Protein AF-T0S0B1-F1 (afdb_monomer)

Structure (mmCIF, N/CA/C/O backbone):
data_AF-T0S0B1-F1
#
_entry.id   AF-T0S0B1-F1
#
loop_
_atom_site.group_PDB
_atom_site.id
_atom_site.type_symbol
_atom_site.label_atom_id
_atom_site.label_alt_id
_atom_site.label_comp_id
_atom_site.label_asym_id
_atom_site.label_entity_id
_atom_site.label_seq_id
_atom_site.pdbx_PDB_ins_code
_atom_site.Cartn_x
_atom_site.Cartn_y
_atom_site.Cartn_z
_atom_site.occupancy
_atom_site.B_iso_or_equiv
_atom_site.auth_seq_id
_atom_site.auth_comp_id
_atom_site.auth_asym_id
_atom_site.auth_atom_id
_atom_site.pdbx_PDB_model_num
ATOM 1 N N . MET A 1 1 ? 16.935 7.246 -18.053 1.00 54.53 1 MET A N 1
ATOM 2 C CA . MET A 1 1 ? 18.018 7.504 -17.076 1.00 54.53 1 MET A CA 1
ATOM 3 C C . MET A 1 1 ? 19.239 7.974 -17.852 1.00 54.53 1 MET A C 1
ATOM 5 O O . MET A 1 1 ? 19.627 7.285 -18.790 1.00 54.53 1 MET A O 1
ATOM 9 N N . LYS A 1 2 ? 19.772 9.166 -17.553 1.00 48.53 2 LYS A N 1
ATOM 10 C CA . LYS A 1 2 ? 20.963 9.696 -18.237 1.00 48.53 2 LYS A CA 1
ATOM 11 C C . LYS A 1 2 ? 22.193 8.943 -17.718 1.00 48.53 2 LYS A C 1
ATOM 13 O O . LYS A 1 2 ? 22.383 8.854 -16.510 1.00 48.53 2 LYS A O 1
ATOM 18 N N . CYS A 1 3 ? 22.961 8.338 -18.621 1.00 54.00 3 CYS A N 1
ATOM 19 C CA . CYS A 1 3 ? 24.187 7.619 -18.279 1.00 54.00 3 CYS A CA 1
ATOM 20 C C . CYS A 1 3 ? 25.333 8.632 -18.232 1.00 54.00 3 CYS A C 1
ATOM 22 O O . CYS A 1 3 ? 25.589 9.303 -19.229 1.00 54.00 3 CYS A O 1
ATOM 24 N N . TYR A 1 4 ? 25.990 8.764 -17.082 1.00 59.38 4 TYR A N 1
ATOM 25 C CA . TYR A 1 4 ? 27.135 9.658 -16.925 1.00 59.38 4 TYR A CA 1
ATOM 26 C C . TYR A 1 4 ? 28.411 8.950 -17.400 1.00 59.38 4 TYR A C 1
ATOM 28 O O . TYR A 1 4 ? 28.646 7.780 -17.085 1.00 59.38 4 TYR A O 1
ATOM 36 N N . GLN A 1 5 ? 29.205 9.648 -18.211 1.00 49.81 5 GLN A N 1
ATOM 37 C CA . GLN A 1 5 ? 30.396 9.117 -18.873 1.00 49.81 5 GLN A CA 1
ATOM 38 C C . GLN A 1 5 ? 31.505 8.891 -17.828 1.00 49.81 5 GLN A C 1
ATOM 40 O O . GLN A 1 5 ? 31.918 9.829 -17.156 1.00 49.81 5 GLN A O 1
ATOM 45 N N . GLY A 1 6 ? 31.941 7.637 -17.647 1.00 58.75 6 GLY A N 1
ATOM 46 C CA . GLY A 1 6 ? 33.021 7.274 -16.715 1.00 58.75 6 GLY A CA 1
ATOM 47 C C . GLY A 1 6 ? 32.880 5.896 -16.063 1.00 58.75 6 GLY A C 1
ATOM 48 O O . GLY A 1 6 ? 33.885 5.264 -15.762 1.00 58.75 6 GLY A O 1
ATOM 49 N N . TRP A 1 7 ? 31.658 5.376 -15.893 1.00 55.94 7 TRP A N 1
ATOM 50 C CA . TRP A 1 7 ? 31.403 4.074 -15.246 1.00 55.94 7 TRP A CA 1
ATOM 51 C C . TRP A 1 7 ? 30.648 3.103 -16.183 1.00 55.94 7 TRP A C 1
ATOM 53 O O . TRP A 1 7 ? 29.437 2.907 -16.043 1.00 55.94 7 TRP A O 1
ATOM 63 N N . PRO A 1 8 ? 31.342 2.467 -17.151 1.00 54.81 8 PRO A N 1
ATOM 64 C CA . PRO A 1 8 ? 30.707 1.689 -18.221 1.00 54.81 8 PRO A CA 1
ATOM 65 C C . PRO A 1 8 ? 30.032 0.385 -17.760 1.00 54.81 8 PRO A C 1
ATOM 67 O O . PRO A 1 8 ? 29.123 -0.094 -18.433 1.00 54.81 8 PRO A O 1
ATOM 70 N N . ARG A 1 9 ? 30.417 -0.191 -16.610 1.00 56.03 9 ARG A N 1
ATOM 71 C CA . ARG A 1 9 ? 29.858 -1.481 -16.153 1.00 56.03 9 ARG A CA 1
ATOM 72 C C . ARG A 1 9 ? 28.490 -1.356 -15.466 1.00 56.03 9 ARG A C 1
ATOM 74 O O . ARG A 1 9 ? 27.583 -2.125 -15.768 1.00 56.03 9 ARG A O 1
ATOM 81 N N . LYS A 1 10 ? 28.287 -0.337 -14.621 1.00 56.94 10 LYS A N 1
ATOM 82 C CA . LYS A 1 10 ? 27.090 -0.255 -13.758 1.00 56.94 10 LYS A CA 1
ATOM 83 C C . LYS A 1 10 ? 25.803 0.148 -14.478 1.00 56.94 10 LYS A C 1
ATOM 85 O O . LYS A 1 10 ? 24.744 -0.341 -14.107 1.00 56.94 10 LYS A O 1
ATOM 90 N N . CYS A 1 11 ? 25.856 0.995 -15.510 1.00 57.12 11 CYS A N 1
ATOM 91 C CA . CYS A 1 11 ? 24.631 1.414 -16.209 1.00 57.12 11 CYS A CA 1
ATOM 92 C C . CYS A 1 11 ? 23.969 0.263 -16.975 1.00 57.12 11 CYS A C 1
ATOM 94 O O . CYS A 1 11 ? 22.745 0.151 -16.969 1.00 57.12 11 CYS A O 1
ATOM 96 N N . ASN A 1 12 ? 24.762 -0.598 -17.618 1.00 61.53 12 ASN A N 1
ATOM 97 C CA . ASN A 1 12 ? 24.224 -1.711 -18.395 1.00 61.53 12 ASN A CA 1
ATOM 98 C C . ASN A 1 12 ? 23.713 -2.841 -17.486 1.00 61.53 12 ASN A C 1
ATOM 100 O O . ASN A 1 12 ? 22.690 -3.447 -17.792 1.00 61.53 12 ASN A O 1
ATOM 104 N N . GLU A 1 13 ? 24.370 -3.075 -16.342 1.00 62.19 13 GLU A N 1
ATOM 105 C CA . GLU A 1 13 ? 23.873 -3.982 -15.298 1.00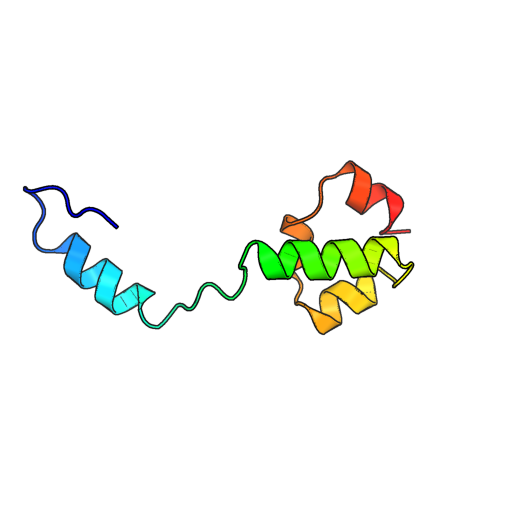 62.19 13 GLU A CA 1
ATOM 106 C C . GLU A 1 13 ? 22.575 -3.486 -14.666 1.00 62.19 13 GLU A C 1
ATOM 108 O O . GLU A 1 13 ? 21.612 -4.243 -14.637 1.00 62.19 13 GLU A O 1
ATOM 113 N N . LEU A 1 14 ? 22.490 -2.214 -14.254 1.00 58.94 14 LEU A N 1
ATOM 114 C CA . LEU A 1 14 ? 21.242 -1.654 -13.718 1.00 58.94 14 LEU A CA 1
ATOM 115 C C . LEU A 1 14 ? 20.114 -1.743 -14.742 1.00 58.94 14 LEU A C 1
ATOM 117 O O . LEU A 1 14 ? 18.991 -2.105 -14.404 1.00 58.94 14 LEU A O 1
ATOM 121 N N . LYS A 1 15 ? 20.410 -1.430 -16.008 1.00 59.56 15 LYS A N 1
ATOM 122 C CA . LYS A 1 15 ? 19.416 -1.488 -17.076 1.00 59.56 15 LYS A CA 1
ATOM 123 C C . LYS A 1 15 ? 18.961 -2.921 -17.335 1.00 59.56 15 LYS A C 1
ATOM 125 O O . LYS A 1 15 ? 17.773 -3.092 -17.548 1.00 59.56 15 LYS A O 1
ATOM 130 N N . LYS A 1 16 ? 19.844 -3.927 -17.272 1.00 64.25 16 LYS A N 1
ATOM 131 C CA . LYS A 1 16 ? 19.494 -5.354 -17.416 1.00 64.25 16 LYS A CA 1
ATOM 132 C C . LYS A 1 16 ? 18.767 -5.923 -16.193 1.00 64.25 16 LYS A C 1
ATOM 134 O O . LYS A 1 16 ? 17.770 -6.614 -16.366 1.00 64.25 16 LYS A O 1
ATOM 139 N N . GLN A 1 17 ? 19.229 -5.625 -14.979 1.00 63.62 17 GLN A N 1
ATOM 140 C CA . GLN A 1 17 ? 18.633 -6.128 -13.738 1.00 63.62 17 GLN A CA 1
ATOM 141 C C . GLN A 1 17 ? 17.278 -5.476 -13.453 1.00 63.62 17 GLN A C 1
ATOM 143 O O . GLN A 1 17 ? 16.322 -6.172 -13.125 1.00 63.62 17 GLN A O 1
ATOM 148 N N . CYS A 1 18 ? 17.153 -4.161 -13.642 1.00 58.00 18 CYS A N 1
ATOM 149 C CA . CYS A 1 18 ? 15.906 -3.444 -13.383 1.00 58.00 18 CYS A CA 1
ATOM 150 C C . CYS A 1 18 ? 14.944 -3.411 -14.581 1.00 58.00 18 CYS A C 1
ATOM 152 O O . CYS A 1 18 ? 13.800 -3.019 -14.384 1.00 58.00 18 CYS A O 1
ATOM 154 N N . HIS A 1 19 ? 15.330 -3.845 -15.794 1.00 56.91 19 HIS A N 1
ATOM 155 C CA . HIS A 1 19 ? 14.393 -3.905 -16.935 1.00 56.91 19 HIS A CA 1
ATOM 156 C C . HIS A 1 19 ? 13.176 -4.793 -16.648 1.00 56.91 19 HIS A C 1
ATOM 158 O O . HIS A 1 19 ? 12.065 -4.493 -17.077 1.00 56.91 19 HIS A O 1
ATOM 164 N N . ASN A 1 20 ? 13.405 -5.890 -15.920 1.00 56.47 20 ASN A N 1
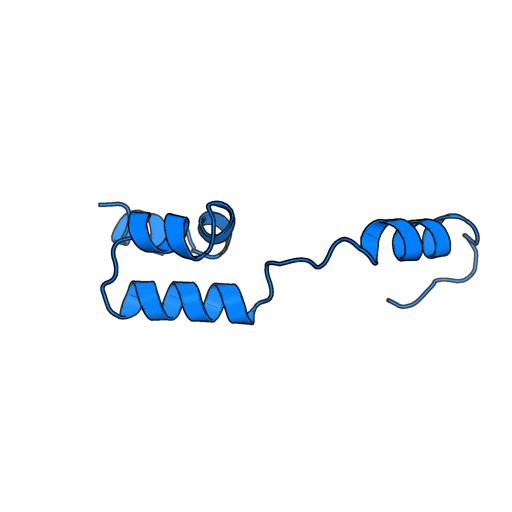ATOM 165 C CA . ASN A 1 20 ? 12.362 -6.830 -15.512 1.00 56.47 20 ASN A CA 1
ATOM 166 C C . ASN A 1 20 ? 11.671 -6.417 -14.212 1.00 56.47 20 ASN A C 1
ATOM 168 O O . ASN A 1 20 ? 10.595 -6.921 -13.892 1.00 56.47 20 ASN A O 1
ATOM 172 N N . VAL A 1 21 ? 12.247 -5.464 -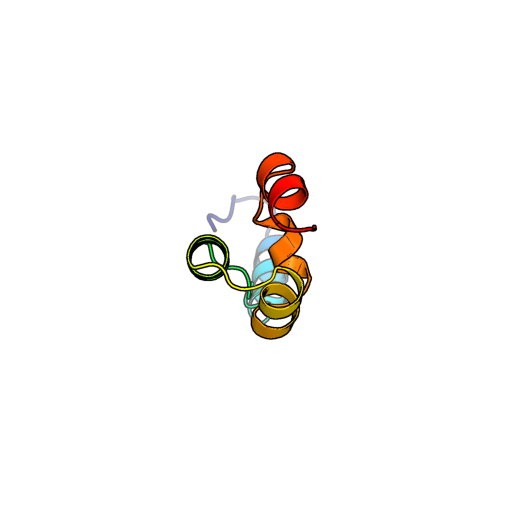13.481 1.00 56.12 21 VAL A N 1
ATOM 173 C CA . VAL A 1 21 ? 11.607 -4.859 -12.320 1.00 56.12 21 VAL A CA 1
ATOM 174 C C . VAL A 1 21 ? 10.714 -3.744 -12.845 1.00 56.12 21 VAL A C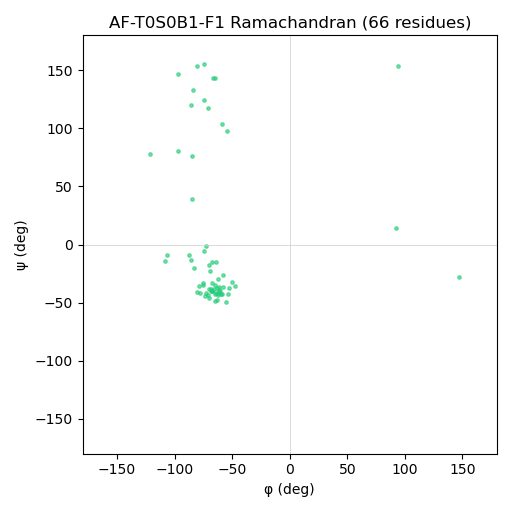 1
ATOM 176 O O . VAL A 1 21 ? 11.027 -2.558 -12.753 1.00 56.12 21 VAL A O 1
ATOM 179 N N . LYS A 1 22 ? 9.560 -4.124 -13.409 1.00 52.84 22 LYS A N 1
ATOM 180 C CA . LYS A 1 22 ? 8.442 -3.186 -13.503 1.00 52.84 22 LYS A CA 1
ATOM 181 C C . LYS A 1 22 ? 8.138 -2.773 -12.076 1.00 52.84 22 LYS A C 1
ATOM 183 O O . LYS A 1 22 ? 7.570 -3.551 -11.310 1.00 52.84 22 LYS A O 1
ATOM 188 N N . ILE A 1 23 ? 8.567 -1.569 -11.717 1.00 55.81 23 ILE A N 1
ATOM 189 C CA . ILE A 1 23 ? 8.117 -0.886 -10.520 1.00 55.81 23 ILE A CA 1
ATOM 190 C C . ILE A 1 23 ? 6.590 -0.858 -10.626 1.00 55.81 23 ILE A C 1
ATOM 192 O O . ILE A 1 23 ? 6.021 -0.061 -11.365 1.00 55.81 23 ILE A O 1
ATOM 196 N N . LYS A 1 24 ? 5.929 -1.813 -9.961 1.00 54.53 24 LYS A N 1
ATOM 197 C CA . LYS A 1 24 ? 4.468 -1.954 -10.002 1.00 54.53 24 LYS A CA 1
ATOM 198 C C . LYS A 1 24 ? 3.786 -0.741 -9.375 1.00 54.53 24 LYS A C 1
ATOM 200 O O . LYS A 1 24 ? 2.605 -0.553 -9.575 1.00 54.53 24 LYS A O 1
ATOM 205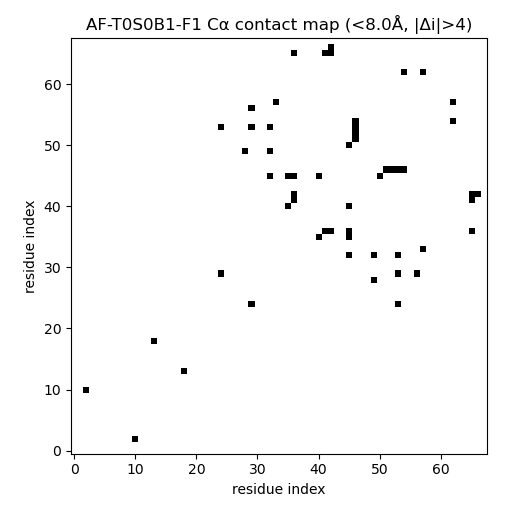 N N . TYR A 1 25 ? 4.522 0.076 -8.633 1.00 59.22 25 TYR A N 1
ATOM 206 C CA . TYR A 1 25 ? 4.058 1.262 -7.932 1.00 59.22 25 TYR A CA 1
ATOM 207 C C . TYR A 1 25 ? 4.346 2.501 -8.785 1.00 59.22 25 TYR A C 1
ATOM 209 O O . TYR A 1 25 ? 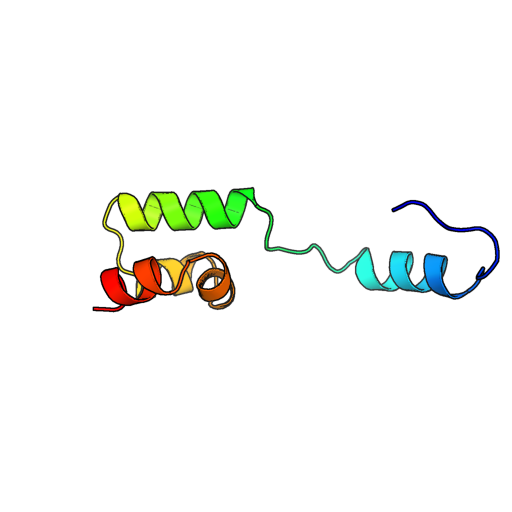5.338 3.204 -8.601 1.00 59.22 25 TYR A O 1
ATOM 217 N N . THR A 1 26 ? 3.481 2.754 -9.764 1.00 68.56 26 THR A N 1
ATOM 218 C CA . THR A 1 26 ? 3.414 4.049 -10.445 1.00 68.56 26 THR A CA 1
ATOM 219 C C . THR A 1 26 ? 2.615 5.036 -9.596 1.00 68.56 26 THR A C 1
ATOM 221 O O . THR A 1 26 ? 1.726 4.648 -8.837 1.00 68.56 26 THR A O 1
ATOM 224 N N . LYS A 1 27 ? 2.893 6.336 -9.747 1.00 71.88 27 LYS A N 1
ATOM 225 C CA . LYS A 1 27 ? 2.110 7.426 -9.132 1.00 71.88 27 LYS A CA 1
ATOM 226 C C . LYS A 1 27 ? 0.597 7.244 -9.340 1.00 71.88 27 LYS A C 1
ATOM 228 O O . LYS A 1 27 ? -0.193 7.519 -8.443 1.00 71.88 27 LYS A O 1
ATOM 233 N N . GLU A 1 28 ? 0.218 6.714 -10.498 1.00 78.31 28 GLU A N 1
ATOM 234 C CA . GLU A 1 28 ? -1.162 6.397 -10.869 1.00 78.31 28 GLU A CA 1
ATOM 235 C C . GLU A 1 28 ? -1.813 5.357 -9.947 1.00 78.31 28 GLU A C 1
ATOM 237 O O . GLU A 1 28 ? -2.998 5.460 -9.642 1.00 78.31 28 GLU A O 1
ATOM 242 N N . LEU A 1 29 ? -1.051 4.364 -9.480 1.00 79.00 29 LEU A N 1
ATOM 243 C CA . LEU A 1 29 ? -1.546 3.319 -8.587 1.00 79.00 29 LEU A CA 1
ATOM 244 C C . LEU A 1 29 ? -1.785 3.852 -7.174 1.00 79.00 29 LEU A C 1
ATOM 246 O O . LEU A 1 29 ? -2.840 3.588 -6.603 1.00 79.00 29 LEU A O 1
ATOM 250 N N . CYS A 1 30 ? -0.868 4.680 -6.662 1.00 81.50 30 CYS A N 1
ATOM 251 C CA . CYS A 1 30 ? -1.092 5.405 -5.409 1.00 81.50 30 CYS A CA 1
ATOM 252 C C . CYS A 1 30 ? -2.325 6.323 -5.511 1.00 81.50 30 CYS A C 1
ATOM 254 O O . CYS A 1 30 ? -3.141 6.350 -4.595 1.00 81.50 30 CYS A O 1
ATOM 256 N N . GLN A 1 31 ? -2.507 7.038 -6.631 1.00 82.44 31 GLN A N 1
ATOM 257 C CA . GLN A 1 31 ? -3.687 7.890 -6.836 1.00 82.44 31 GLN A CA 1
ATOM 258 C C . GLN A 1 31 ? -4.990 7.089 -6.885 1.00 82.44 31 GLN A C 1
ATOM 260 O O . GLN A 1 31 ? -5.977 7.508 -6.288 1.00 82.44 31 GLN A O 1
ATOM 265 N N . LYS A 1 32 ? -5.009 5.932 -7.559 1.00 85.44 32 LYS A N 1
ATOM 266 C CA . LYS A 1 32 ? -6.188 5.052 -7.582 1.00 85.44 32 LYS A CA 1
ATOM 267 C C . LYS A 1 32 ? -6.524 4.522 -6.192 1.00 85.44 32 LYS A C 1
ATOM 269 O O . LYS A 1 32 ? -7.667 4.650 -5.768 1.00 85.44 32 LYS A O 1
ATOM 274 N N . ALA A 1 33 ? -5.529 4.013 -5.469 1.00 84.81 33 ALA A N 1
ATOM 275 C CA . ALA A 1 33 ? -5.719 3.522 -4.110 1.00 84.81 33 ALA A CA 1
ATOM 276 C C . ALA A 1 33 ? -6.211 4.618 -3.152 1.00 84.81 33 ALA A C 1
ATOM 278 O O . ALA A 1 33 ? -7.090 4.365 -2.336 1.00 84.81 33 ALA A O 1
ATOM 279 N N . PHE A 1 34 ? -5.694 5.842 -3.279 1.00 83.38 34 PHE A N 1
ATOM 280 C CA . PHE A 1 34 ? -6.149 6.983 -2.486 1.00 83.38 34 PHE A CA 1
ATOM 281 C C . PHE A 1 34 ? -7.567 7.430 -2.838 1.00 83.38 34 PHE A C 1
ATOM 283 O O . PHE A 1 34 ? -8.358 7.711 -1.941 1.00 83.38 34 PHE A O 1
ATOM 290 N N . ASN A 1 35 ? -7.930 7.433 -4.120 1.00 87.19 35 ASN A N 1
ATOM 291 C CA . ASN A 1 35 ? -9.302 7.717 -4.532 1.00 87.19 35 ASN A CA 1
ATOM 292 C C . ASN A 1 35 ? -10.282 6.674 -3.979 1.00 87.19 35 ASN A C 1
ATOM 294 O O . ASN A 1 35 ? -11.337 7.043 -3.478 1.00 87.19 35 ASN A O 1
ATOM 298 N N . ASP A 1 36 ? -9.925 5.390 -4.004 1.00 85.50 36 ASP A N 1
ATOM 299 C CA . ASP A 1 36 ? -10.728 4.330 -3.387 1.00 85.50 36 ASP A CA 1
ATOM 300 C C . ASP A 1 36 ? -10.889 4.511 -1.871 1.00 85.50 36 ASP A C 1
ATOM 302 O O . ASP A 1 36 ? -11.976 4.306 -1.330 1.00 85.50 36 ASP A O 1
ATOM 306 N N . LEU A 1 37 ? -9.823 4.948 -1.195 1.00 83.50 37 LEU A N 1
ATOM 307 C CA . LEU A 1 37 ? -9.824 5.267 0.234 1.00 83.50 37 LEU A CA 1
ATOM 308 C C . LEU A 1 37 ? -10.792 6.423 0.541 1.00 83.50 37 LEU A C 1
ATOM 310 O O . LEU A 1 37 ? -11.567 6.361 1.492 1.00 83.50 37 LEU A O 1
ATOM 314 N N . LEU A 1 38 ? -10.778 7.468 -0.295 1.00 82.50 38 LEU A N 1
ATOM 315 C CA . LEU A 1 38 ? -11.674 8.623 -0.193 1.00 82.50 38 LEU A CA 1
ATOM 316 C C . LEU A 1 38 ? -13.136 8.273 -0.486 1.00 82.50 38 LEU A C 1
ATOM 318 O O . LEU A 1 38 ? -14.030 8.854 0.124 1.00 82.50 38 LEU A O 1
ATOM 322 N N . LEU A 1 39 ? -13.381 7.322 -1.389 1.00 84.69 39 LEU A N 1
ATOM 323 C CA . LEU A 1 39 ? -14.717 6.806 -1.701 1.00 84.69 39 LEU A CA 1
ATOM 324 C C . LEU A 1 39 ? -15.290 5.915 -0.585 1.00 84.69 39 LEU A C 1
ATOM 326 O O . LEU A 1 39 ? -16.425 5.455 -0.697 1.00 84.69 39 LEU A O 1
ATOM 330 N N . GLY A 1 40 ? -14.535 5.693 0.495 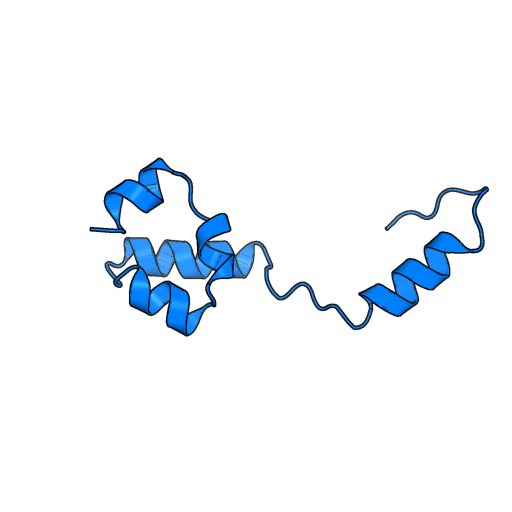1.00 81.38 40 GLY A N 1
ATOM 331 C CA . GLY A 1 40 ? -14.998 4.991 1.688 1.00 81.38 40 GLY A CA 1
ATOM 332 C C . GLY A 1 40 ? -14.720 3.490 1.691 1.00 81.38 40 GLY A C 1
ATOM 333 O O . GLY A 1 40 ? -15.284 2.788 2.528 1.00 81.38 40 GLY A O 1
ATOM 334 N N . ARG A 1 41 ? -13.861 2.972 0.797 1.00 82.88 41 ARG A N 1
ATOM 335 C CA . ARG A 1 41 ? -13.383 1.586 0.928 1.00 82.88 41 ARG A CA 1
ATOM 336 C C . ARG A 1 41 ? -12.506 1.437 2.165 1.00 82.88 41 ARG A C 1
ATOM 338 O O . ARG A 1 41 ? -11.704 2.311 2.494 1.00 82.88 41 ARG A O 1
ATOM 345 N N . GLU A 1 42 ? -12.622 0.286 2.820 1.00 83.00 42 GLU A N 1
ATOM 346 C CA . GLU A 1 42 ? -11.799 -0.032 3.981 1.00 83.00 42 GLU A CA 1
ATOM 347 C C . GLU A 1 42 ? -10.318 -0.158 3.617 1.00 83.00 42 GLU A C 1
ATOM 349 O O . GLU A 1 42 ? -9.935 -0.741 2.597 1.00 83.00 42 GLU A O 1
ATOM 354 N N . TYR A 1 43 ? -9.467 0.308 4.528 1.00 80.88 43 TYR A N 1
ATOM 355 C CA . TYR A 1 43 ? -8.015 0.270 4.385 1.00 80.88 43 TYR A CA 1
ATOM 356 C C . TYR A 1 43 ? -7.481 -1.142 4.089 1.00 80.88 43 TYR A C 1
ATOM 358 O O . TYR A 1 43 ? -6.668 -1.335 3.186 1.00 80.88 43 TYR A O 1
ATOM 366 N N . LYS A 1 44 ? -8.003 -2.160 4.787 1.00 82.81 44 LYS A N 1
ATOM 367 C CA . LYS A 1 44 ? -7.625 -3.568 4.572 1.00 82.81 44 LYS A CA 1
ATOM 368 C C . LYS A 1 44 ? -7.983 -4.071 3.172 1.00 82.81 44 LYS A C 1
ATOM 370 O O . LYS A 1 44 ? -7.222 -4.835 2.585 1.00 82.81 44 LYS A O 1
ATOM 375 N N . GLN A 1 45 ? -9.118 -3.640 2.622 1.00 83.62 45 GLN A N 1
ATOM 376 C CA . GLN A 1 45 ? -9.528 -4.027 1.270 1.00 83.62 45 GLN A CA 1
ATOM 377 C C . GLN A 1 45 ? -8.608 -3.402 0.219 1.00 83.62 45 GLN A C 1
ATOM 379 O O . GLN A 1 45 ? -8.223 -4.071 -0.735 1.00 83.62 45 GLN A O 1
ATOM 384 N N . ILE A 1 46 ? -8.187 -2.155 0.425 1.00 84.38 46 ILE A N 1
ATOM 385 C CA . ILE A 1 46 ? -7.256 -1.458 -0.471 1.00 84.38 46 ILE A CA 1
ATOM 386 C C . ILE A 1 46 ? -5.883 -2.133 -0.468 1.00 84.38 46 ILE A C 1
ATOM 388 O O . ILE A 1 46 ? -5.320 -2.356 -1.539 1.00 84.38 46 ILE A O 1
ATOM 392 N N . LEU A 1 47 ? -5.372 -2.542 0.697 1.00 82.62 47 LEU A N 1
ATOM 393 C CA . LEU A 1 47 ? -4.120 -3.302 0.781 1.00 82.62 47 LEU A CA 1
ATOM 394 C C . LEU A 1 47 ? -4.220 -4.681 0.113 1.00 82.62 47 LEU A C 1
ATOM 396 O O . LEU A 1 47 ? -3.259 -5.113 -0.517 1.00 82.62 47 LEU A O 1
ATOM 400 N N . ASN A 1 48 ? -5.375 -5.347 0.179 1.00 84.38 48 ASN A N 1
ATOM 401 C CA . ASN A 1 48 ? -5.588 -6.619 -0.520 1.00 84.38 48 ASN A CA 1
ATOM 402 C C . ASN A 1 48 ? -5.669 -6.455 -2.047 1.00 84.38 48 ASN A C 1
ATOM 404 O O . ASN A 1 48 ? -5.160 -7.298 -2.781 1.00 84.38 48 ASN A O 1
ATOM 408 N N . VAL A 1 49 ? -6.293 -5.379 -2.537 1.00 83.19 49 VAL A N 1
ATOM 409 C CA . VAL A 1 49 ? -6.475 -5.130 -3.980 1.00 83.19 49 VAL A CA 1
ATOM 410 C C . VAL A 1 49 ? -5.197 -4.600 -4.630 1.00 83.19 49 VAL A C 1
ATOM 412 O O . VAL A 1 49 ? -4.841 -5.016 -5.732 1.00 83.19 49 VAL A O 1
ATOM 415 N N . TYR A 1 50 ? -4.502 -3.681 -3.959 1.00 81.56 50 TYR A N 1
ATOM 416 C CA . TYR A 1 50 ? -3.357 -2.964 -4.522 1.00 81.56 50 TYR A CA 1
ATOM 417 C 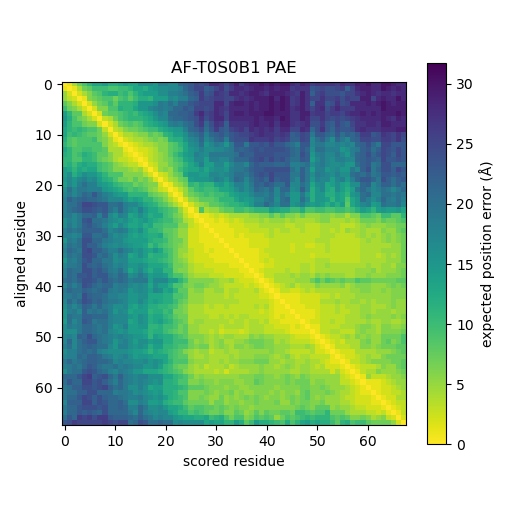C . TYR A 1 50 ? -1.996 -3.421 -3.967 1.00 81.56 50 TYR A C 1
ATOM 419 O O . TYR A 1 50 ? -0.951 -3.065 -4.519 1.00 81.56 50 TYR A O 1
ATOM 427 N N . GLY A 1 51 ? -2.000 -4.255 -2.926 1.00 79.75 51 GLY A N 1
ATOM 428 C CA . GLY A 1 51 ? -0.821 -4.796 -2.252 1.00 79.75 51 GLY A CA 1
ATOM 429 C C . GLY A 1 51 ? -0.388 -3.975 -1.034 1.00 79.75 51 GLY A C 1
ATOM 430 O O . GLY A 1 51 ? -0.569 -2.760 -0.977 1.00 79.75 51 GLY A O 1
ATOM 431 N N . GLU A 1 52 ? 0.275 -4.632 -0.078 1.00 77.56 52 GLU A N 1
ATOM 432 C CA . GLU A 1 52 ? 0.697 -4.031 1.202 1.00 77.56 52 GLU A CA 1
ATOM 433 C C . GLU A 1 52 ? 1.603 -2.799 1.042 1.00 77.56 52 GLU A C 1
ATOM 435 O O . GLU A 1 52 ? 1.608 -1.897 1.873 1.00 77.56 52 GLU A O 1
ATOM 440 N N . ARG A 1 53 ? 2.338 -2.708 -0.072 1.00 73.38 53 ARG A N 1
ATOM 441 C CA . ARG A 1 53 ? 3.236 -1.578 -0.363 1.00 73.38 53 ARG A CA 1
ATOM 442 C C . ARG A 1 53 ? 2.514 -0.252 -0.610 1.00 73.38 53 ARG A C 1
ATOM 444 O O . ARG A 1 53 ? 3.169 0.786 -0.573 1.00 73.38 53 ARG A O 1
ATOM 451 N N . VAL A 1 54 ? 1.203 -0.272 -0.848 1.00 78.06 54 VAL A N 1
ATOM 452 C CA . VAL A 1 54 ? 0.390 0.946 -0.970 1.00 78.06 54 VAL A CA 1
ATOM 453 C C . VAL A 1 54 ? 0.225 1.668 0.367 1.00 78.06 54 VAL A C 1
ATOM 455 O O . VAL A 1 54 ? -0.013 2.871 0.355 1.00 78.06 54 VAL A O 1
ATOM 458 N N . GLU A 1 55 ? 0.474 1.008 1.506 1.00 76.06 55 GLU A N 1
ATOM 459 C CA . GLU A 1 55 ? 0.579 1.686 2.809 1.00 76.06 55 GLU A CA 1
ATOM 460 C C . GLU A 1 55 ? 1.592 2.846 2.757 1.00 76.06 55 GLU A C 1
ATOM 462 O O . GLU A 1 55 ? 1.323 3.922 3.281 1.00 76.06 55 GLU A O 1
ATOM 467 N N . GLY A 1 56 ? 2.701 2.684 2.023 1.00 76.31 56 GLY A N 1
ATOM 468 C CA . GLY A 1 56 ? 3.715 3.729 1.845 1.00 76.31 56 GLY A CA 1
ATOM 469 C C . GLY A 1 56 ? 3.323 4.877 0.904 1.00 76.31 56 GLY A C 1
ATOM 470 O O . GLY A 1 56 ? 4.092 5.825 0.765 1.00 76.31 56 GLY A O 1
ATOM 471 N N . CYS A 1 57 ? 2.165 4.807 0.236 1.00 79.56 57 CYS A N 1
ATOM 472 C CA . CYS A 1 57 ? 1.631 5.911 -0.569 1.00 79.56 57 CYS A CA 1
ATOM 473 C C . CYS A 1 57 ? 0.877 6.949 0.281 1.00 79.56 57 CYS A C 1
ATOM 475 O O . CYS A 1 57 ? 0.662 8.063 -0.195 1.00 79.56 57 CYS A O 1
ATOM 477 N N . PHE A 1 58 ? 0.435 6.583 1.487 1.00 81.56 58 PHE A N 1
ATOM 478 C CA . PHE A 1 58 ? -0.396 7.426 2.344 1.00 81.56 58 PHE A CA 1
ATOM 479 C C . PHE A 1 58 ? 0.449 8.155 3.386 1.00 81.56 58 PHE A C 1
ATOM 481 O O . PHE A 1 58 ? 1.421 7.607 3.905 1.00 81.56 58 PHE A O 1
ATOM 488 N N . SER A 1 59 ? 0.059 9.375 3.752 1.00 78.62 59 SER A N 1
ATOM 489 C CA . SER A 1 59 ? 0.689 10.068 4.880 1.00 78.62 59 SER A CA 1
ATOM 490 C C . SER A 1 59 ? 0.219 9.473 6.211 1.00 78.62 59 SER A C 1
ATOM 492 O O . SER A 1 59 ? -0.918 9.013 6.329 1.00 78.62 59 SER A O 1
ATOM 494 N N . ASP A 1 60 ? 1.015 9.604 7.275 1.00 76.88 60 ASP A N 1
ATOM 495 C CA . ASP A 1 60 ? 0.658 9.152 8.631 1.00 76.88 60 ASP A CA 1
ATOM 496 C C . ASP A 1 60 ? -0.724 9.622 9.116 1.00 76.88 60 ASP A C 1
ATOM 498 O O . ASP A 1 60 ? -1.406 8.922 9.866 1.00 76.88 60 ASP A O 1
ATOM 502 N N . LYS A 1 61 ? -1.162 10.814 8.692 1.00 77.00 61 LYS A N 1
ATOM 503 C CA . LYS A 1 61 ? -2.490 11.357 9.020 1.00 77.00 61 LYS A CA 1
ATOM 504 C C . LYS A 1 61 ? -3.620 10.572 8.357 1.00 77.00 61 LYS A C 1
ATOM 506 O O . LYS A 1 61 ? -4.655 10.355 8.980 1.00 77.00 61 LYS A O 1
ATOM 511 N N . GLU A 1 62 ? -3.427 10.167 7.108 1.00 72.62 62 GLU A N 1
ATOM 512 C CA . GLU A 1 62 ? -4.391 9.371 6.349 1.00 72.62 62 GLU A CA 1
ATOM 513 C C . GLU A 1 62 ? -4.447 7.961 6.932 1.00 72.62 62 GLU A C 1
ATOM 515 O O . GLU A 1 62 ? -5.524 7.480 7.268 1.00 72.62 62 GLU A O 1
ATOM 520 N N . ILE A 1 63 ? -3.287 7.356 7.195 1.00 75.56 63 ILE A N 1
ATOM 521 C CA . ILE A 1 63 ? -3.203 6.044 7.842 1.00 75.56 63 ILE A CA 1
ATOM 522 C C . ILE A 1 63 ? -3.955 6.069 9.178 1.00 75.56 63 ILE A C 1
ATOM 524 O O . ILE A 1 63 ? -4.830 5.242 9.396 1.00 75.56 63 ILE A O 1
ATOM 528 N N . LYS A 1 64 ? -3.723 7.058 10.049 1.00 76.94 64 LYS A N 1
ATOM 529 C CA . LYS A 1 64 ? -4.450 7.174 11.329 1.00 76.94 64 LYS A CA 1
ATOM 530 C C . LYS A 1 64 ? -5.959 7.371 11.174 1.00 76.94 64 LYS A C 1
ATOM 532 O O . LYS A 1 64 ? -6.713 6.979 12.059 1.00 76.94 64 LYS A O 1
ATOM 537 N N . LYS A 1 65 ? -6.403 8.000 10.085 1.00 73.75 65 LYS A N 1
ATOM 538 C CA . LYS A 1 65 ? -7.822 8.271 9.830 1.00 73.75 65 LYS A CA 1
ATOM 539 C C . LYS A 1 65 ? -8.565 7.035 9.316 1.00 73.75 65 LYS A C 1
ATOM 541 O O . LYS A 1 65 ? -9.726 6.859 9.673 1.00 73.75 65 LYS A O 1
ATOM 546 N N . TYR A 1 66 ? -7.905 6.208 8.505 1.00 70.31 66 TYR A N 1
ATOM 547 C CA . TYR A 1 66 ? -8.529 5.079 7.803 1.00 70.31 66 TYR A CA 1
ATOM 548 C C . TYR A 1 66 ? -8.138 3.695 8.350 1.00 70.31 66 TYR A C 1
ATOM 550 O O . TYR A 1 66 ? -8.826 2.722 8.066 1.00 70.31 66 TYR A O 1
ATOM 558 N N . LYS A 1 67 ? -7.086 3.587 9.173 1.00 66.81 67 LYS A N 1
ATOM 559 C CA . LYS A 1 67 ? -6.676 2.364 9.897 1.00 66.81 67 LYS A CA 1
ATOM 560 C C . LYS A 1 67 ? -7.444 2.213 11.222 1.00 66.81 67 LYS A C 1
ATOM 562 O O . LYS A 1 67 ? -6.850 1.880 12.245 1.00 66.81 67 LYS A O 1
ATOM 567 N N . LYS A 1 68 ? -8.735 2.550 11.202 1.00 57.75 68 LYS A N 1
ATOM 568 C CA . LYS A 1 68 ? -9.661 2.450 12.335 1.00 57.75 68 LYS A CA 1
ATOM 569 C C . LYS A 1 68 ? -10.422 1.134 12.249 1.00 57.75 68 LYS A C 1
ATOM 571 O O . LYS A 1 68 ? -10.650 0.541 13.321 1.00 57.75 68 LYS A O 1
#

Mean predicted aligned error: 12.07 Å

Nearest PDB structures (foldseek):
  3kjl-assembly3_C  TM=2.928E-01  e=2.797E+00  Saccharomyces cerevisiae
  4fjc-assembly1_F  TM=2.657E-01  e=8.481E+00  Saccharomyces cerevisiae S288C

Radius of gyration: 1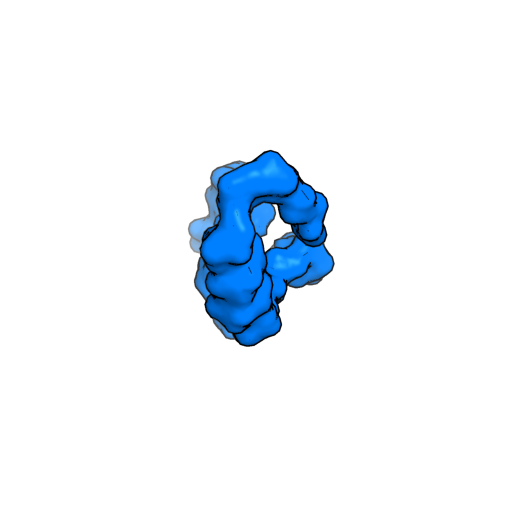7.17 Å; Cα contacts (8 Å, |Δi|>4): 28; chains: 1; bounding box: 48×18×31 Å

pLDDT: mean 70.94, std 11.77, range [48.53, 87.19]

Foldseek 3Di:
DDDDPDDVPPVVVCCVVCVVVPVLDDPVLLVVLVVCVVVPDAPVVSCVVSNVCSVVSDDPVSCVVRVD

Sequence (68 aa):
MKCYQGWPRKCNELKKQCHNVKIKYTKELCQKAFNDLLLGREYKQILNVYGERVEGCFSDKEIKKYKK

Solvent-accessible surface area (backbone atoms only — not comparable to full-atom values): 4327 Å² total; per-residue (Å²): 134,90,82,70,92,88,58,81,66,60,60,58,50,51,52,61,64,45,65,78,54,69,72,82,79,42,73,67,50,47,51,50,53,49,51,43,47,73,73,66,49,55,50,70,59,47,32,70,76,71,33,70,72,52,63,77,66,52,54,74,70,53,47,67,68,52,73,114

Secondary structure (DSSP, 8-state):
-PPPTT-HHHHHHHHHHHHS---S--HHHHHHHHHHHHTT--HHHHHHHH-GGGGGGS-HHHHHHH--